Protein AF-A0AAV0XY21-F1 (afdb_monomer)

Radius of gyration: 28.59 Å; Cα contacts (8 Å, |Δi|>4): 73; chains: 1; bounding box: 55×44×79 Å

Secondary structure (DSSP, 8-state):
-TT--S-HHHHTPEEE-TTSHHHHHHHHHHHHHTTTSPP-GGGTEEETTHHHHHHHHHHT-HHHHHH----PPP-PPPPPGGGTS---TTSS------S---PPP---

Structure (mmCIF, N/CA/C/O backbone):
data_AF-A0AAV0XY21-F1
#
_entry.id   AF-A0AAV0XY21-F1
#
loop_
_atom_site.group_PDB
_atom_site.id
_atom_site.type_symbol
_atom_site.label_atom_id
_atom_site.label_alt_id
_atom_site.label_comp_id
_atom_site.label_asym_id
_atom_site.label_entity_id
_atom_site.label_seq_id
_atom_site.pdbx_PDB_ins_code
_atom_site.Cartn_x
_atom_site.Cartn_y
_atom_site.Cartn_z
_atom_site.occupancy
_atom_site.B_iso_or_equiv
_atom_site.auth_seq_id
_atom_site.auth_comp_id
_atom_site.auth_asym_id
_atom_site.auth_atom_id
_atom_site.pdbx_PDB_model_num
AT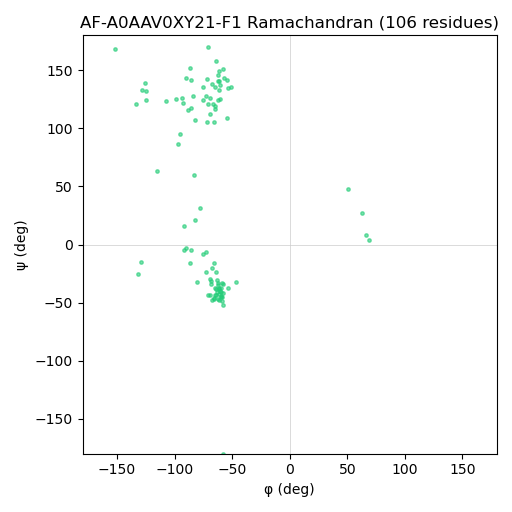OM 1 N N . MET A 1 1 ? -8.428 -7.020 36.968 1.00 53.84 1 MET A N 1
ATOM 2 C CA . MET A 1 1 ? -7.871 -5.650 36.811 1.00 53.84 1 MET A CA 1
ATOM 3 C C . MET A 1 1 ? -8.650 -4.580 37.603 1.00 53.84 1 MET A C 1
ATOM 5 O O . MET A 1 1 ? -8.606 -3.409 37.238 1.00 53.84 1 MET A O 1
ATOM 9 N N . GLN A 1 2 ? -9.324 -4.930 38.707 1.00 61.91 2 GLN A N 1
ATOM 10 C CA . GLN A 1 2 ? -10.186 -3.986 39.444 1.00 61.91 2 GLN A CA 1
ATOM 11 C C . GLN A 1 2 ? -9.398 -2.879 40.174 1.00 61.91 2 GLN A C 1
ATOM 13 O O . GLN A 1 2 ? -9.854 -1.742 40.215 1.00 61.91 2 GLN A O 1
ATOM 18 N N . ASN A 1 3 ? -8.163 -3.161 40.606 1.00 69.19 3 ASN A N 1
ATOM 19 C CA . ASN A 1 3 ? -7.333 -2.236 41.397 1.00 69.19 3 ASN A CA 1
ATOM 20 C C . ASN A 1 3 ? -6.409 -1.334 40.555 1.00 69.19 3 ASN A C 1
ATOM 22 O O . ASN A 1 3 ? -5.435 -0.788 41.063 1.00 69.19 3 ASN A O 1
ATOM 26 N N . SER A 1 4 ? -6.651 -1.219 39.247 1.00 74.31 4 SER A N 1
ATOM 27 C CA . SER A 1 4 ? -5.821 -0.383 38.373 1.00 74.31 4 SER A CA 1
ATOM 28 C C . SER A 1 4 ? -6.300 1.073 38.369 1.00 74.31 4 SER A C 1
ATOM 30 O O . SER A 1 4 ? -7.502 1.326 38.327 1.00 74.31 4 SER A O 1
ATOM 32 N N . ASN A 1 5 ? -5.372 2.036 38.344 1.00 81.50 5 ASN A N 1
ATOM 33 C CA . ASN A 1 5 ? -5.674 3.477 38.300 1.00 81.50 5 ASN A CA 1
ATOM 34 C C . ASN A 1 5 ? -6.094 3.967 36.892 1.00 81.50 5 ASN A C 1
ATOM 36 O O . ASN A 1 5 ? -5.776 5.073 36.463 1.00 81.50 5 ASN A O 1
ATOM 40 N N . TRP A 1 6 ? -6.747 3.108 36.109 1.00 75.62 6 TRP A N 1
ATOM 41 C CA . TRP A 1 6 ? -7.235 3.468 34.780 1.00 75.62 6 TRP A CA 1
ATOM 42 C C . TRP A 1 6 ? -8.626 4.093 34.858 1.00 75.62 6 TRP A C 1
ATOM 44 O O . TRP A 1 6 ? -9.426 3.740 35.722 1.00 75.62 6 TRP A O 1
ATOM 54 N N . LEU A 1 7 ? -8.949 4.962 33.894 1.00 75.19 7 LEU A N 1
ATOM 55 C CA . LEU A 1 7 ? -10.319 5.436 33.700 1.00 75.19 7 LEU A CA 1
ATOM 56 C C . LEU A 1 7 ? -11.282 4.254 33.534 1.00 75.19 7 LEU A C 1
ATOM 58 O O . LEU A 1 7 ? -10.980 3.289 32.830 1.00 75.19 7 LEU A O 1
ATOM 62 N N . GLU A 1 8 ? -12.476 4.372 34.111 1.00 77.94 8 GLU A N 1
ATOM 63 C CA . GLU A 1 8 ? -13.447 3.275 34.192 1.00 77.94 8 GLU A CA 1
ATOM 64 C C . GLU A 1 8 ? -13.847 2.711 32.822 1.00 77.94 8 GLU A C 1
ATOM 66 O O . GLU A 1 8 ? -13.995 1.505 32.635 1.00 77.94 8 GLU A O 1
ATOM 71 N N . ARG A 1 9 ? -13.894 3.584 31.812 1.00 72.69 9 ARG A N 1
ATOM 72 C CA . ARG A 1 9 ? -14.129 3.229 30.406 1.00 72.69 9 ARG A CA 1
ATOM 73 C C . ARG A 1 9 ? -13.033 2.339 29.807 1.00 72.69 9 ARG A C 1
ATOM 75 O O . ARG A 1 9 ? -13.304 1.560 28.902 1.00 72.69 9 ARG A O 1
ATOM 82 N N . ARG A 1 10 ? -11.792 2.478 30.273 1.00 73.94 10 ARG A N 1
ATOM 83 C CA . ARG A 1 10 ? -10.666 1.650 29.828 1.00 73.94 10 ARG A CA 1
ATOM 84 C C . ARG A 1 10 ? -10.666 0.294 30.528 1.00 73.94 10 ARG A C 1
ATOM 86 O O . ARG A 1 10 ? -10.275 -0.690 29.911 1.00 73.94 10 ARG A O 1
ATOM 93 N N . LYS A 1 11 ? -11.134 0.233 31.781 1.00 77.81 11 LYS A N 1
ATOM 94 C CA . LYS A 1 11 ? -11.364 -1.038 32.487 1.00 77.81 11 LYS A CA 1
ATOM 95 C C . LYS A 1 11 ? -12.471 -1.856 31.816 1.00 77.81 11 LYS A C 1
ATOM 97 O O . LYS A 1 11 ? -12.346 -3.070 31.708 1.00 77.81 11 LYS A O 1
ATOM 102 N N . HIS A 1 12 ? -13.501 -1.173 31.317 1.00 80.75 12 HIS A N 1
ATOM 103 C CA . HIS A 1 12 ? -14.666 -1.762 30.656 1.00 80.75 12 HIS A CA 1
ATOM 104 C C . HIS A 1 12 ? -14.735 -1.341 29.185 1.00 80.75 12 HIS A C 1
ATOM 106 O O . HIS A 1 12 ? -15.650 -0.639 28.750 1.00 80.75 12 HIS A O 1
ATOM 112 N N . SER A 1 13 ? -13.726 -1.740 28.410 1.00 80.62 13 SER A N 1
ATOM 113 C CA . SER A 1 13 ? -13.703 -1.479 26.971 1.00 80.62 13 SER A CA 1
ATOM 114 C C . SER A 1 13 ? -14.867 -2.173 26.270 1.00 80.62 13 SER A C 1
ATOM 116 O O . SER A 1 13 ? -15.169 -3.332 26.553 1.00 80.62 13 SER A O 1
ATOM 118 N N . MET A 1 14 ? -15.471 -1.497 25.297 1.00 85.62 14 MET A N 1
ATOM 119 C CA . MET A 1 14 ? -16.586 -2.063 24.544 1.00 85.62 14 MET A CA 1
ATOM 120 C C . MET A 1 14 ? -16.081 -3.179 23.622 1.00 85.62 14 MET A C 1
ATOM 122 O O . MET A 1 14 ? -15.211 -2.938 22.779 1.00 85.62 14 MET A O 1
ATOM 126 N N . LEU A 1 15 ? -16.601 -4.396 23.794 1.00 89.75 15 LEU A N 1
ATOM 127 C CA . LEU A 1 15 ? -16.277 -5.535 22.939 1.00 89.75 15 LEU A CA 1
ATOM 128 C C . LEU A 1 15 ? -16.946 -5.352 21.576 1.00 89.75 15 LEU A C 1
ATOM 130 O O . LEU A 1 15 ? -18.153 -5.134 21.499 1.00 89.75 15 LEU A O 1
ATOM 134 N N . VAL A 1 16 ? -16.168 -5.452 20.500 1.00 91.19 16 VAL A N 1
ATOM 135 C CA . VAL A 1 16 ? -16.682 -5.318 19.134 1.00 91.19 16 VAL A CA 1
ATOM 136 C C . VAL A 1 16 ? -16.296 -6.557 18.320 1.00 91.19 16 VAL A C 1
ATOM 138 O O . VAL A 1 16 ? -15.103 -6.877 18.219 1.00 91.19 16 VAL A O 1
ATOM 141 N N . PRO A 1 17 ? -17.273 -7.253 17.709 1.00 90.38 17 PRO A N 1
ATOM 142 C CA . PRO A 1 17 ? -17.005 -8.368 16.811 1.00 90.38 17 PRO A CA 1
ATOM 143 C C . PRO A 1 17 ? -16.175 -7.927 15.608 1.00 90.38 17 PRO A C 1
ATOM 145 O O . PRO A 1 17 ? -16.449 -6.892 14.991 1.00 90.38 17 PRO A O 1
ATOM 148 N N . LYS A 1 18 ? -15.186 -8.743 15.244 1.00 85.12 18 LYS A N 1
ATOM 149 C CA . LYS A 1 18 ? -14.233 -8.434 14.170 1.00 85.12 18 LYS A CA 1
ATOM 150 C C . LYS A 1 18 ? -14.897 -8.275 12.796 1.00 85.12 18 LYS A C 1
ATOM 152 O O . LYS A 1 18 ? -14.456 -7.470 11.982 1.00 85.12 18 LYS A O 1
ATOM 157 N N . ASP A 1 19 ? -15.970 -9.030 12.571 1.00 87.38 19 ASP A N 1
ATOM 158 C CA . ASP A 1 19 ? -16.686 -9.098 11.295 1.00 87.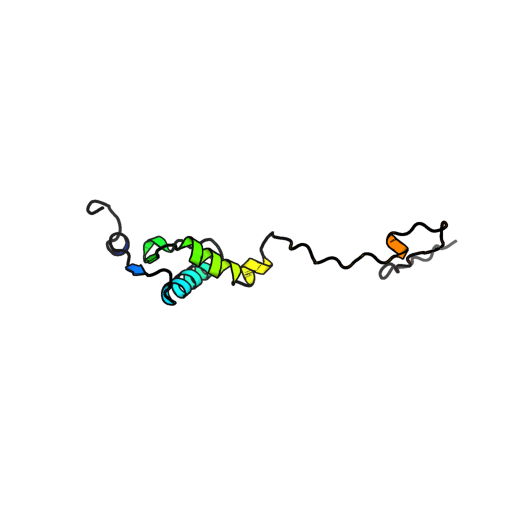38 19 ASP A CA 1
ATOM 159 C C . ASP A 1 19 ? -17.743 -7.988 11.163 1.00 87.38 19 ASP A C 1
ATOM 161 O O . ASP A 1 19 ? -18.351 -7.815 10.109 1.00 87.38 19 ASP A O 1
ATOM 165 N N . SER A 1 20 ? -17.948 -7.194 12.221 1.00 93.00 20 SER A N 1
ATOM 166 C CA . SER A 1 20 ? -18.896 -6.085 12.193 1.00 93.00 20 SER A CA 1
ATOM 167 C C . SER A 1 20 ? -18.388 -4.925 11.333 1.00 93.00 20 SER A C 1
ATOM 169 O O . SER A 1 20 ? -17.213 -4.547 11.368 1.00 93.00 20 SER A O 1
ATOM 171 N N . HIS A 1 21 ? -19.307 -4.276 10.614 1.00 93.81 21 HIS A N 1
ATOM 172 C CA . HIS A 1 21 ? -18.999 -3.045 9.880 1.00 93.81 21 HIS A CA 1
ATOM 173 C C . HIS A 1 21 ? -18.491 -1.932 10.816 1.00 93.81 21 HIS A C 1
ATOM 175 O O . HIS A 1 21 ? -17.602 -1.160 10.456 1.00 93.81 21 HIS A O 1
ATOM 181 N N . LEU A 1 22 ? -18.990 -1.902 12.057 1.00 93.38 22 LEU A N 1
ATOM 182 C CA . LEU A 1 22 ? -18.558 -0.963 13.089 1.00 93.38 22 LEU A CA 1
ATOM 183 C C . LEU A 1 22 ? -17.053 -1.067 13.379 1.00 93.38 22 LEU A C 1
ATOM 185 O O . LEU A 1 22 ? -16.383 -0.042 13.491 1.00 93.38 22 LEU A O 1
ATOM 189 N N . ALA A 1 23 ? -16.497 -2.279 13.446 1.00 93.06 23 ALA A N 1
ATOM 190 C CA . ALA A 1 23 ? -15.068 -2.469 13.684 1.00 93.06 23 ALA A CA 1
ATOM 191 C C . ALA A 1 23 ? -14.207 -1.836 12.576 1.00 93.06 23 ALA A C 1
ATOM 193 O O . ALA A 1 23 ? -13.176 -1.217 12.859 1.00 93.06 23 ALA A O 1
ATOM 194 N N . VAL A 1 24 ? -14.657 -1.935 11.320 1.00 93.56 24 VAL A N 1
ATOM 195 C CA . VAL A 1 24 ? -14.003 -1.302 10.165 1.00 93.56 24 VAL A CA 1
ATOM 196 C C . VAL A 1 24 ? -14.078 0.219 10.269 1.00 93.56 24 VAL A C 1
ATOM 198 O O . VAL A 1 24 ? -13.057 0.886 10.100 1.00 93.56 24 VAL A O 1
ATOM 201 N N . LEU A 1 25 ? -15.253 0.771 10.586 1.00 94.25 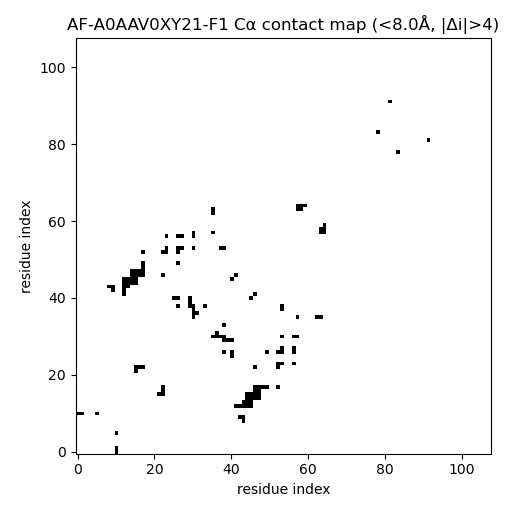25 LEU A N 1
ATOM 202 C CA . LEU A 1 25 ? -15.452 2.215 10.729 1.00 94.25 25 LEU A CA 1
ATOM 203 C C . LEU A 1 25 ? -14.592 2.811 11.848 1.00 94.25 25 LEU A C 1
ATOM 205 O O . LEU A 1 25 ? -13.897 3.799 11.617 1.00 94.25 25 LEU A O 1
ATOM 209 N N . ILE A 1 26 ? -14.579 2.186 13.030 1.00 93.50 26 ILE A N 1
ATOM 210 C CA . ILE A 1 26 ? -13.753 2.619 14.166 1.00 93.50 26 ILE A CA 1
ATOM 211 C C . ILE A 1 26 ? -12.275 2.604 13.773 1.00 93.50 26 ILE A C 1
ATOM 213 O O . ILE A 1 26 ? -11.560 3.583 13.982 1.00 93.50 26 ILE A O 1
ATOM 217 N N . THR A 1 27 ? -11.812 1.505 13.174 1.00 92.75 27 THR A N 1
ATOM 218 C CA . THR A 1 27 ? -10.406 1.364 12.776 1.00 92.75 27 THR A CA 1
ATOM 219 C C . THR A 1 27 ? -10.023 2.394 11.715 1.00 92.75 27 THR A C 1
ATOM 221 O O . THR A 1 27 ? -8.956 2.995 11.809 1.00 92.75 27 THR A O 1
ATOM 224 N N . ARG A 1 28 ? -10.905 2.656 10.740 1.00 93.38 28 ARG A N 1
ATOM 225 C CA . ARG A 1 28 ? -10.706 3.680 9.706 1.00 93.38 28 ARG A CA 1
ATOM 226 C C . ARG A 1 28 ? -10.655 5.087 10.290 1.00 93.38 28 ARG A C 1
ATOM 228 O O . ARG A 1 28 ? -9.779 5.852 9.908 1.00 93.38 28 ARG A O 1
ATOM 235 N N . HIS A 1 29 ? -11.547 5.416 11.220 1.00 93.50 29 HIS A N 1
ATOM 236 C CA . HIS A 1 29 ? -11.548 6.713 11.889 1.00 93.50 29 HIS A CA 1
ATOM 237 C C . HIS A 1 29 ? -10.214 6.971 12.597 1.00 93.50 29 HIS A C 1
ATOM 239 O O . HIS A 1 29 ? -9.565 7.977 12.332 1.00 93.50 29 HIS A O 1
ATOM 245 N N . TRP A 1 30 ? -9.760 6.029 13.428 1.00 92.69 30 TRP A N 1
ATOM 246 C CA . TRP A 1 30 ? -8.495 6.185 14.147 1.00 92.69 30 TRP A CA 1
ATOM 247 C C . TRP A 1 30 ? -7.269 6.138 13.238 1.00 92.69 30 TRP A C 1
ATOM 249 O O . TRP A 1 30 ? -6.283 6.801 13.531 1.00 92.69 30 TRP A O 1
ATOM 259 N N . HIS A 1 31 ? -7.320 5.382 12.140 1.00 93.38 31 HIS A N 1
ATOM 260 C CA . HIS A 1 31 ? -6.272 5.390 11.122 1.00 93.38 31 HIS A CA 1
ATOM 261 C C . HIS A 1 31 ? -6.086 6.788 10.513 1.00 93.38 31 HIS A C 1
ATOM 263 O O . HIS A 1 31 ? -4.957 7.249 10.380 1.00 93.38 31 HIS A O 1
ATOM 269 N N . LEU A 1 32 ? -7.185 7.475 10.183 1.00 93.75 32 LEU A N 1
ATOM 270 C CA . LEU A 1 32 ? -7.140 8.844 9.663 1.00 93.75 32 LEU A CA 1
ATOM 271 C C . LEU A 1 32 ? -6.740 9.849 10.749 1.00 93.75 32 LEU A C 1
ATOM 273 O O . LEU A 1 32 ? -5.899 10.705 10.506 1.00 93.75 32 LEU A O 1
ATOM 277 N N . TYR A 1 33 ? -7.296 9.711 11.956 1.00 93.19 33 TYR A N 1
ATOM 278 C CA . TYR A 1 33 ? -6.990 10.584 13.092 1.00 93.19 33 TYR A CA 1
ATOM 279 C C . TYR A 1 33 ? -5.514 10.522 13.503 1.00 93.19 33 TYR A C 1
ATOM 281 O O . TYR A 1 33 ? -4.917 11.538 13.836 1.00 93.19 33 TYR A O 1
ATOM 289 N N . ALA A 1 34 ? -4.904 9.338 13.442 1.00 91.06 34 ALA A N 1
ATOM 290 C CA . ALA A 1 34 ? -3.486 9.137 13.724 1.00 91.06 34 ALA A CA 1
ATOM 291 C C . ALA A 1 34 ? -2.577 9.469 12.523 1.00 91.06 34 ALA A C 1
ATOM 293 O O . ALA A 1 34 ? -1.465 8.951 12.448 1.00 91.06 34 ALA A O 1
ATOM 294 N N . CYS A 1 35 ? -3.047 10.273 11.562 1.00 92.62 35 CYS A N 1
ATOM 295 C CA . CYS A 1 35 ? -2.300 10.662 10.364 1.00 92.62 35 CYS A CA 1
ATOM 296 C C . CYS A 1 35 ? -1.702 9.460 9.616 1.00 92.62 35 CYS A C 1
ATOM 298 O O . CYS A 1 35 ? -0.524 9.446 9.272 1.00 92.62 35 CYS A O 1
ATOM 300 N N . HIS A 1 36 ? -2.514 8.426 9.390 1.00 91.38 36 HIS A N 1
ATOM 301 C CA . HIS A 1 36 ? -2.137 7.174 8.728 1.00 91.38 36 HIS A CA 1
ATOM 302 C C . HIS A 1 36 ? -1.170 6.261 9.496 1.00 91.38 36 HIS A C 1
ATOM 304 O O . HIS A 1 36 ? -0.826 5.189 8.994 1.00 91.38 36 HIS A O 1
ATOM 310 N N . ALA A 1 37 ? -0.799 6.604 10.732 1.00 84.94 37 ALA A N 1
ATOM 311 C CA . ALA A 1 37 ? -0.063 5.706 11.611 1.00 84.94 37 ALA A CA 1
ATOM 312 C C . ALA A 1 37 ? -0.940 4.541 12.106 1.00 84.94 37 ALA A C 1
ATOM 314 O O . ALA A 1 37 ? -2.165 4.502 11.935 1.00 84.94 37 ALA A O 1
ATOM 315 N N . ARG A 1 38 ? -0.304 3.556 12.749 1.00 75.19 38 ARG A N 1
ATOM 316 C CA . ARG A 1 38 ? -1.013 2.420 13.351 1.00 75.19 38 ARG A CA 1
ATOM 317 C C . ARG A 1 38 ? -1.904 2.919 14.501 1.00 75.19 38 ARG A C 1
ATOM 319 O O . ARG A 1 38 ? -1.376 3.452 15.476 1.00 75.19 38 ARG A O 1
ATOM 326 N N . PRO A 1 39 ? -3.233 2.728 14.429 1.00 70.75 39 PRO A N 1
ATOM 327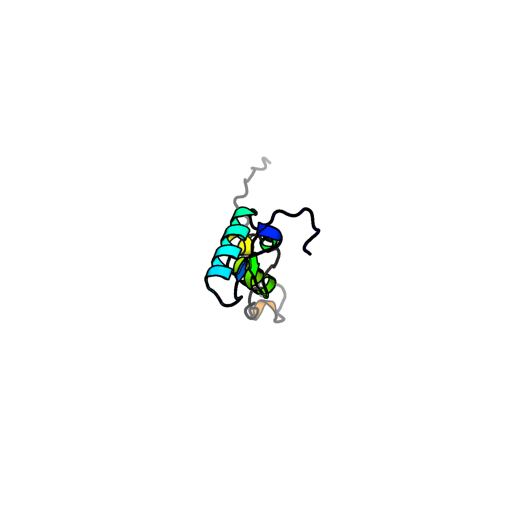 C CA . PRO A 1 39 ? -4.140 3.341 15.389 1.00 70.75 39 PRO A CA 1
ATOM 328 C C . PRO A 1 39 ? -4.118 2.643 16.757 1.00 70.75 39 PRO A C 1
ATOM 330 O O . PRO A 1 39 ? -4.220 1.416 16.849 1.00 70.75 39 PRO A O 1
ATOM 333 N N . LEU A 1 40 ? -4.074 3.429 17.838 1.00 69.25 40 LEU A N 1
ATOM 334 C CA . LEU A 1 40 ? -4.196 2.960 19.228 1.00 69.25 40 LEU A CA 1
ATOM 335 C C . LEU A 1 40 ? -5.671 2.782 19.641 1.00 69.25 40 LEU A C 1
ATOM 337 O O . LEU A 1 40 ? -6.160 3.390 20.589 1.00 69.25 40 LEU A O 1
ATOM 341 N N . VAL A 1 41 ? -6.398 1.910 18.938 1.00 74.94 41 VAL A N 1
ATOM 342 C CA . VAL A 1 41 ? -7.850 1.692 19.142 1.00 74.94 41 VAL A CA 1
ATOM 343 C C . VAL A 1 41 ? -8.179 1.041 20.502 1.00 74.94 41 VAL A C 1
ATOM 345 O O . VAL A 1 41 ? -9.294 1.159 21.016 1.00 74.94 41 VAL A O 1
ATOM 348 N N . GLN A 1 42 ? -7.193 0.388 21.125 1.00 71.88 42 GLN A N 1
ATOM 349 C CA . GLN A 1 42 ? -7.377 -0.457 22.312 1.00 71.88 42 GLN A CA 1
ATOM 350 C C . GLN A 1 42 ? -7.668 0.297 23.617 1.00 71.88 42 GLN A C 1
ATOM 352 O O . GLN A 1 42 ? -7.960 -0.329 24.631 1.00 71.88 42 GLN A O 1
ATOM 357 N N . GLN A 1 43 ? -7.613 1.632 23.635 1.00 75.06 43 GLN A N 1
ATOM 358 C CA . GLN A 1 43 ? -7.956 2.392 24.844 1.00 75.06 43 GLN A CA 1
ATOM 359 C C . GLN A 1 43 ? -9.459 2.404 25.149 1.00 75.06 43 GLN A C 1
ATOM 361 O O . GLN A 1 43 ? -9.845 2.625 26.295 1.00 75.06 43 GLN A O 1
ATOM 366 N N . ARG A 1 44 ? -10.307 2.198 24.136 1.00 80.69 44 ARG A N 1
ATOM 367 C CA . ARG A 1 44 ? -11.763 2.380 24.252 1.00 80.69 44 ARG A CA 1
ATOM 368 C C . ARG A 1 44 ? -12.564 1.202 23.701 1.00 80.69 44 ARG A C 1
ATOM 370 O O . ARG A 1 44 ? -13.677 0.965 24.165 1.00 80.69 44 ARG A O 1
ATOM 377 N N . PHE A 1 45 ? -11.990 0.453 22.760 1.00 87.25 45 PHE A N 1
ATOM 378 C CA . PHE A 1 45 ? -12.646 -0.674 22.105 1.00 87.25 45 PHE A CA 1
ATOM 379 C C . PHE A 1 45 ? -11.769 -1.920 22.159 1.00 87.25 45 PHE A C 1
ATOM 381 O O . PHE A 1 45 ? -10.590 -1.884 21.801 1.00 87.25 45 PHE A O 1
ATOM 388 N N . TRP A 1 46 ? -12.374 -3.040 22.539 1.00 89.56 46 TRP A N 1
ATOM 389 C CA . TRP A 1 46 ? -11.773 -4.358 22.414 1.00 89.56 46 TRP A CA 1
ATOM 390 C C . TRP A 1 46 ? -12.284 -5.003 21.131 1.00 89.56 46 TRP A C 1
ATOM 392 O O . TRP A 1 46 ? -13.294 -5.703 21.113 1.00 89.56 46 TRP A O 1
ATOM 402 N N . ILE A 1 47 ? -11.602 -4.724 20.023 1.00 89.50 47 ILE A N 1
ATOM 403 C CA . ILE A 1 47 ? -11.918 -5.341 18.735 1.00 89.50 47 ILE A CA 1
ATOM 404 C C . ILE A 1 47 ? -11.130 -6.649 18.629 1.00 89.50 47 ILE A C 1
ATOM 406 O O . ILE A 1 47 ? -9.894 -6.642 18.591 1.00 89.50 47 ILE A O 1
ATOM 410 N N . ILE A 1 48 ? -11.835 -7.778 18.572 1.00 87.88 48 ILE A N 1
ATOM 411 C CA . ILE A 1 48 ? -11.199 -9.091 18.402 1.00 87.88 48 ILE A CA 1
ATOM 412 C C . ILE A 1 48 ? -10.459 -9.095 17.056 1.00 87.88 48 ILE A C 1
ATOM 414 O O . ILE A 1 48 ? -10.991 -8.644 16.049 1.00 87.88 48 ILE A O 1
ATOM 418 N N . GLY A 1 49 ? -9.207 -9.554 17.012 1.00 86.50 49 GLY A N 1
ATOM 419 C CA . GLY A 1 49 ? -8.458 -9.614 15.750 1.00 86.50 49 GLY A CA 1
ATOM 420 C C . GLY A 1 49 ? -8.195 -8.252 15.088 1.00 86.50 49 GLY A C 1
ATOM 421 O O . GLY A 1 49 ? -8.010 -8.202 13.874 1.00 86.50 49 GLY A O 1
ATOM 422 N N . ILE A 1 50 ? -8.133 -7.155 15.858 1.00 88.75 50 ILE A N 1
ATOM 423 C CA . ILE A 1 50 ? -7.930 -5.780 15.356 1.00 88.75 50 ILE A CA 1
ATOM 424 C C . ILE A 1 50 ? -6.803 -5.637 14.325 1.00 88.75 50 ILE A C 1
ATOM 426 O O . ILE A 1 50 ? -6.907 -4.830 13.408 1.00 88.75 50 ILE A O 1
ATOM 430 N N . ARG A 1 51 ? -5.739 -6.443 14.427 1.00 89.25 51 ARG A N 1
ATOM 431 C CA . ARG A 1 51 ? -4.616 -6.426 13.477 1.00 89.25 51 ARG A CA 1
ATOM 432 C C . ARG A 1 51 ? -5.059 -6.741 12.045 1.00 89.25 51 ARG A C 1
ATOM 434 O O . ARG A 1 51 ? -4.619 -6.059 11.127 1.00 89.25 51 ARG A O 1
ATOM 441 N N . LEU A 1 52 ? -5.957 -7.711 11.861 1.00 91.00 52 LEU A N 1
ATOM 442 C CA . LEU A 1 52 ? -6.4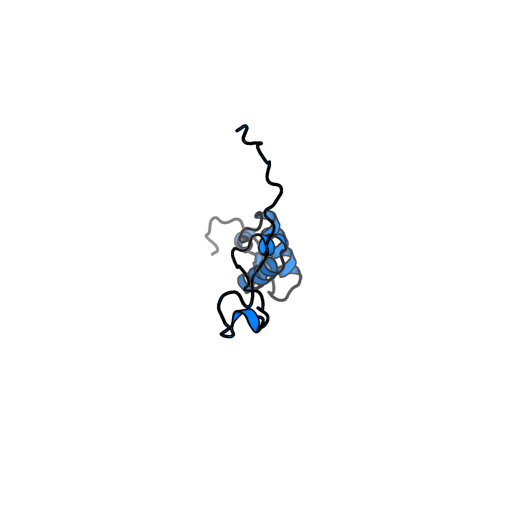92 -8.085 10.546 1.00 91.00 52 LEU A CA 1
ATOM 443 C C . LEU A 1 52 ? -7.305 -6.939 9.938 1.00 91.00 52 LEU A C 1
ATOM 445 O O . LEU A 1 52 ? -7.161 -6.611 8.763 1.00 91.00 52 LEU A O 1
ATOM 449 N N . ILE A 1 53 ? -8.131 -6.293 10.760 1.00 92.38 53 ILE A N 1
ATOM 450 C CA . ILE A 1 53 ? -8.975 -5.175 10.328 1.00 92.38 53 ILE A CA 1
ATOM 451 C C . ILE A 1 53 ? -8.114 -3.955 10.009 1.00 92.38 53 ILE A C 1
ATOM 453 O O . ILE A 1 53 ? -8.318 -3.324 8.977 1.00 92.38 53 ILE A O 1
ATOM 457 N N . ALA A 1 54 ? -7.119 -3.653 10.845 1.00 91.69 54 ALA A N 1
ATOM 458 C CA . ALA A 1 54 ? -6.163 -2.581 10.599 1.00 91.69 54 ALA A CA 1
ATOM 459 C C . ALA A 1 54 ? -5.408 -2.803 9.286 1.00 91.69 54 ALA A C 1
ATOM 461 O O . ALA A 1 54 ? -5.341 -1.887 8.472 1.00 91.69 54 ALA A O 1
ATOM 462 N N . HIS A 1 55 ? -4.930 -4.024 9.030 1.00 91.25 55 HIS A N 1
ATOM 463 C CA . HIS A 1 55 ? -4.286 -4.371 7.765 1.00 91.25 55 HIS A CA 1
ATOM 464 C C . HIS A 1 55 ? -5.227 -4.158 6.572 1.00 91.25 55 HIS A C 1
ATOM 466 O O . HIS A 1 55 ? -4.857 -3.520 5.592 1.00 91.25 55 HIS A O 1
ATOM 472 N N . ARG A 1 56 ? -6.485 -4.607 6.680 1.00 91.81 56 ARG A N 1
ATOM 473 C CA . ARG A 1 56 ? -7.513 -4.401 5.646 1.00 91.81 56 ARG A CA 1
ATOM 474 C C . ARG A 1 56 ? -7.801 -2.920 5.389 1.00 91.81 56 ARG A C 1
ATOM 476 O O . ARG A 1 56 ? -8.015 -2.538 4.243 1.00 91.81 56 ARG A O 1
ATOM 483 N N . VAL A 1 57 ? -7.841 -2.097 6.437 1.00 93.56 57 VAL A N 1
ATOM 484 C CA . VAL A 1 57 ? -8.054 -0.645 6.332 1.00 93.56 57 VAL A CA 1
ATOM 485 C C . VAL A 1 57 ? -6.858 0.031 5.663 1.00 93.56 57 VAL A C 1
ATOM 487 O O . VAL A 1 57 ? -7.060 0.797 4.727 1.00 93.56 57 VAL A O 1
ATOM 490 N N . ILE A 1 58 ? -5.633 -0.283 6.097 1.00 92.88 58 ILE A N 1
ATOM 491 C CA . ILE A 1 58 ? -4.393 0.291 5.554 1.00 92.88 58 ILE A CA 1
ATOM 492 C C . ILE A 1 58 ? -4.236 -0.076 4.075 1.00 92.88 58 ILE A C 1
ATOM 494 O O . ILE A 1 58 ? -4.029 0.807 3.251 1.00 92.88 58 ILE A O 1
ATOM 498 N N . HIS A 1 59 ? -4.441 -1.346 3.717 1.00 91.56 59 HIS A N 1
ATOM 499 C CA . HIS A 1 59 ? -4.330 -1.824 2.334 1.00 91.56 59 HIS A CA 1
ATOM 500 C C . HIS A 1 59 ? -5.379 -1.201 1.391 1.00 91.56 59 HIS A C 1
ATOM 502 O O . HIS A 1 59 ? -5.182 -1.142 0.180 1.00 91.56 59 HIS A O 1
ATOM 508 N N . LYS A 1 60 ? -6.516 -0.733 1.921 1.00 93.19 60 LYS A N 1
ATOM 509 C CA . LYS A 1 60 ? -7.543 -0.013 1.147 1.00 93.19 60 LYS A CA 1
ATOM 510 C C . LYS A 1 60 ? -7.356 1.507 1.153 1.00 93.19 60 LYS A C 1
ATOM 512 O O . LYS A 1 60 ? -8.127 2.214 0.506 1.00 93.19 60 LYS A O 1
ATOM 517 N N . CYS A 1 61 ? -6.393 2.030 1.905 1.00 94.12 61 CYS A N 1
ATOM 518 C CA . CYS A 1 61 ? -6.160 3.460 2.009 1.00 94.12 61 CYS A CA 1
ATOM 519 C C . CYS A 1 61 ? -5.259 3.938 0.869 1.00 94.12 61 CYS A C 1
ATOM 521 O O . CYS A 1 61 ? -4.096 3.555 0.787 1.00 94.12 61 CYS A O 1
ATOM 523 N N . VAL A 1 62 ? -5.778 4.827 0.019 1.00 93.62 62 VAL A N 1
ATOM 524 C CA . VAL A 1 62 ? -5.044 5.363 -1.142 1.00 93.62 62 VAL A CA 1
ATOM 525 C C . VAL A 1 62 ? -3.766 6.094 -0.727 1.00 93.62 62 VAL A C 1
ATOM 527 O O . VAL A 1 62 ? -2.750 5.978 -1.403 1.00 93.62 62 VAL A O 1
ATOM 530 N N . ILE A 1 63 ? -3.794 6.826 0.390 1.00 94.50 63 ILE A N 1
ATOM 531 C CA . ILE A 1 63 ? -2.623 7.560 0.889 1.00 94.50 63 ILE A CA 1
ATOM 532 C C . ILE A 1 63 ? -1.531 6.574 1.315 1.00 94.50 63 ILE A C 1
ATOM 534 O O . ILE A 1 63 ? -0.389 6.719 0.897 1.00 94.50 63 ILE A O 1
ATOM 538 N N . CYS A 1 64 ? -1.884 5.523 2.061 1.00 93.00 64 CYS A N 1
ATOM 539 C CA . CYS A 1 64 ? -0.928 4.478 2.431 1.00 93.00 64 CYS A CA 1
ATOM 540 C C . CYS A 1 64 ? -0.408 3.705 1.224 1.00 93.00 64 CYS A C 1
ATOM 542 O O . CYS A 1 64 ? 0.772 3.398 1.192 1.00 93.00 64 CYS A O 1
ATOM 544 N N . ALA A 1 65 ? -1.256 3.420 0.234 1.00 91.06 65 ALA A N 1
ATOM 545 C CA . ALA A 1 65 ? -0.827 2.754 -0.990 1.00 91.06 65 ALA A CA 1
ATOM 546 C C . ALA A 1 65 ? 0.210 3.593 -1.756 1.00 91.06 65 ALA A C 1
ATOM 548 O O . ALA A 1 65 ? 1.217 3.057 -2.198 1.00 91.06 65 ALA A O 1
ATOM 549 N N . LYS A 1 66 ? 0.004 4.913 -1.856 1.00 90.12 66 LYS A N 1
ATOM 550 C CA . LYS A 1 66 ? 0.952 5.839 -2.500 1.00 90.12 66 LYS A CA 1
ATOM 551 C C . LYS A 1 66 ? 2.257 6.016 -1.723 1.00 90.12 66 LYS A C 1
ATOM 553 O O . LYS A 1 66 ? 3.293 6.237 -2.333 1.00 90.12 66 LYS A O 1
ATOM 558 N N . MET A 1 67 ? 2.183 5.971 -0.395 1.00 90.25 67 MET A N 1
ATOM 559 C CA . MET A 1 67 ? 3.331 6.136 0.501 1.00 90.25 67 MET A CA 1
ATOM 560 C C . MET A 1 67 ? 4.022 4.807 0.831 1.00 90.25 67 MET A C 1
ATOM 562 O O . MET A 1 67 ? 5.003 4.808 1.574 1.00 90.25 67 MET A O 1
ATOM 566 N N . SER A 1 68 ? 3.496 3.674 0.351 1.00 85.38 68 SER A N 1
ATOM 567 C CA . SER A 1 68 ? 4.107 2.375 0.604 1.00 85.38 68 SER A CA 1
ATOM 568 C C . SER A 1 68 ? 5.470 2.322 -0.074 1.00 85.38 68 SER A C 1
ATOM 570 O O . SER A 1 68 ? 5.610 2.726 -1.225 1.00 85.38 68 SER A O 1
ATOM 572 N N . ALA A 1 69 ? 6.469 1.809 0.641 1.00 80.81 69 ALA A N 1
ATOM 573 C CA . ALA A 1 69 ? 7.799 1.571 0.086 1.00 80.81 69 ALA A CA 1
ATOM 574 C C . ALA A 1 69 ? 7.839 0.334 -0.829 1.00 80.81 69 ALA A C 1
ATOM 576 O O . ALA A 1 69 ? 8.852 0.081 -1.480 1.00 80.81 69 ALA A O 1
ATOM 577 N N . ASP A 1 70 ? 6.752 -0.443 -0.870 1.00 82.12 70 ASP A N 1
ATOM 578 C CA . ASP A 1 70 ? 6.636 -1.587 -1.762 1.00 82.12 70 ASP A CA 1
ATOM 579 C C . ASP A 1 70 ? 6.646 -1.110 -3.216 1.00 82.12 70 ASP A C 1
ATOM 581 O O . ASP A 1 70 ? 5.740 -0.407 -3.661 1.00 82.12 70 ASP A O 1
ATOM 585 N N . ASN A 1 71 ? 7.671 -1.521 -3.962 1.00 77.75 71 ASN A N 1
ATOM 586 C CA . ASN A 1 71 ? 7.762 -1.290 -5.396 1.00 77.75 71 ASN A CA 1
ATOM 587 C C . ASN A 1 71 ? 7.236 -2.536 -6.130 1.00 77.75 71 ASN A C 1
ATOM 589 O O . ASN A 1 71 ? 7.993 -3.506 -6.279 1.00 77.75 71 ASN A O 1
ATOM 593 N N . PRO A 1 72 ? 5.951 -2.574 -6.540 1.00 81.19 72 PRO A N 1
ATOM 594 C CA . PRO A 1 72 ? 5.418 -3.723 -7.253 1.00 81.19 72 PRO A CA 1
ATOM 595 C C . PRO A 1 72 ? 6.203 -3.906 -8.548 1.00 81.19 72 PRO A 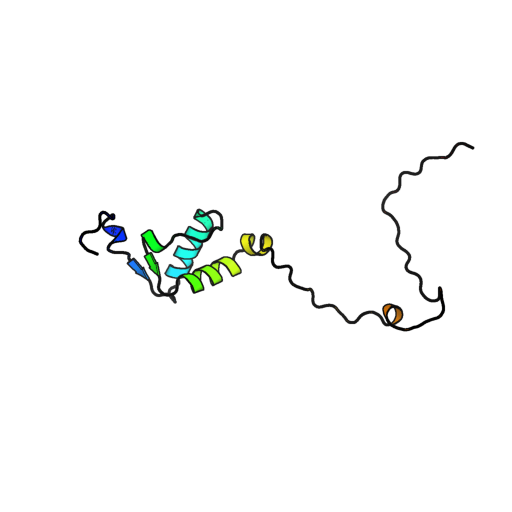C 1
ATOM 597 O O . PRO A 1 72 ? 6.313 -2.987 -9.359 1.00 81.19 72 PRO A O 1
ATOM 600 N N . GLN A 1 73 ? 6.755 -5.102 -8.740 1.00 86.50 73 GLN A N 1
ATOM 601 C CA . GLN A 1 73 ? 7.441 -5.426 -9.981 1.00 86.50 73 GLN A CA 1
ATOM 602 C C . GLN A 1 73 ? 6.399 -5.455 -11.106 1.00 86.50 73 GLN A C 1
ATOM 604 O O . GLN A 1 73 ? 5.431 -6.219 -11.006 1.00 86.50 73 GLN A O 1
ATOM 609 N N . PRO A 1 74 ? 6.538 -4.619 -12.149 1.00 87.56 74 PRO A N 1
ATOM 610 C CA . PRO A 1 74 ? 5.613 -4.655 -13.266 1.00 87.56 74 PRO A CA 1
ATOM 611 C C . PRO A 1 74 ? 5.694 -6.023 -13.945 1.00 87.56 74 PRO A C 1
ATOM 613 O O . PRO A 1 74 ? 6.763 -6.631 -14.027 1.00 87.56 74 PRO A O 1
ATOM 616 N N . ILE A 1 75 ? 4.562 -6.505 -14.462 1.00 92.38 75 ILE A N 1
ATOM 617 C CA . ILE A 1 75 ? 4.569 -7.679 -15.335 1.00 92.38 75 ILE A CA 1
ATOM 618 C C . ILE A 1 75 ? 5.311 -7.273 -16.609 1.00 92.38 75 ILE A C 1
ATOM 620 O O . ILE A 1 75 ? 4.801 -6.504 -17.424 1.00 92.38 75 ILE A O 1
ATOM 624 N N . MET A 1 76 ? 6.543 -7.754 -16.749 1.00 93.56 76 MET A N 1
ATOM 625 C CA . MET A 1 76 ? 7.379 -7.486 -17.910 1.00 93.56 76 MET A CA 1
ATOM 626 C C . MET A 1 76 ? 6.897 -8.330 -19.089 1.00 93.56 76 MET A C 1
ATOM 628 O O . MET A 1 76 ? 6.826 -9.555 -18.999 1.00 93.56 76 MET A O 1
ATOM 632 N N . ALA A 1 77 ? 6.584 -7.677 -20.206 1.00 92.88 77 ALA A N 1
ATOM 633 C CA . ALA A 1 77 ? 6.369 -8.378 -21.465 1.00 92.88 77 ALA A CA 1
ATOM 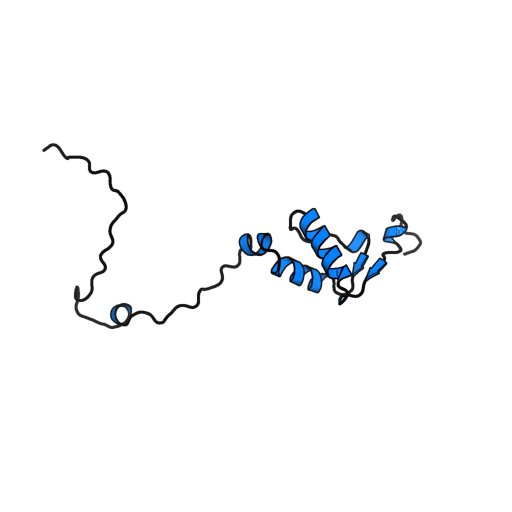634 C C . ALA A 1 77 ? 7.666 -9.065 -21.925 1.00 92.88 77 ALA A C 1
ATOM 636 O O . ALA A 1 77 ? 8.769 -8.661 -21.540 1.00 92.88 77 ALA A O 1
ATOM 637 N N . ALA A 1 78 ? 7.535 -10.082 -22.781 1.00 94.44 78 ALA A N 1
ATOM 638 C CA . ALA A 1 78 ? 8.690 -10.699 -23.422 1.00 94.44 78 ALA A CA 1
ATOM 639 C C . ALA A 1 78 ? 9.536 -9.626 -24.128 1.00 94.44 78 ALA A C 1
ATOM 641 O O . ALA A 1 78 ? 9.004 -8.747 -24.813 1.00 94.44 78 ALA A O 1
ATOM 642 N N . LEU A 1 79 ? 10.858 -9.688 -23.945 1.00 92.00 79 LEU A N 1
ATOM 643 C CA . LEU A 1 79 ? 11.765 -8.767 -24.619 1.00 92.00 79 LEU A CA 1
ATOM 644 C C . LEU A 1 79 ? 11.634 -8.941 -26.144 1.00 92.00 79 LEU A C 1
ATOM 646 O O . LEU A 1 79 ? 11.515 -10.074 -26.617 1.00 92.00 79 LEU A O 1
ATOM 650 N N . PRO A 1 80 ? 11.676 -7.848 -26.929 1.00 92.25 80 PRO A N 1
ATOM 651 C CA . PRO A 1 80 ? 11.688 -7.950 -28.381 1.00 92.25 80 PRO A CA 1
ATOM 652 C C . PRO A 1 80 ? 12.866 -8.801 -28.858 1.00 92.25 80 PRO A C 1
ATOM 654 O O . PRO A 1 80 ? 13.960 -8.695 -28.308 1.00 92.25 80 PRO A O 1
ATOM 657 N N . GLY A 1 81 ? 12.668 -9.602 -29.908 1.00 92.00 81 GLY A N 1
ATOM 658 C CA . GLY A 1 81 ? 13.697 -10.519 -30.412 1.00 92.00 81 GLY A CA 1
ATOM 659 C C . GLY A 1 81 ? 15.030 -9.832 -30.723 1.00 92.00 81 GLY A C 1
ATOM 660 O O . GLY A 1 81 ? 16.077 -10.369 -30.388 1.00 92.00 81 GLY A O 1
ATOM 661 N N . PHE A 1 82 ? 14.998 -8.610 -31.258 1.00 89.56 82 PHE A N 1
ATOM 662 C CA . PHE A 1 82 ? 16.204 -7.831 -31.560 1.00 89.56 82 PHE A CA 1
ATOM 663 C C . PHE A 1 82 ? 17.017 -7.410 -30.321 1.00 89.56 82 PHE A C 1
A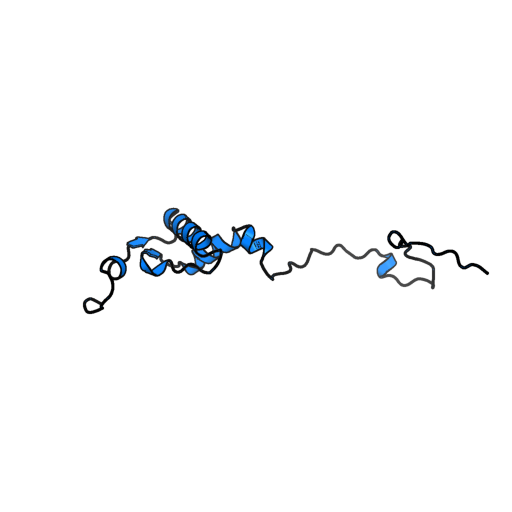TOM 665 O O . PHE A 1 82 ? 18.163 -7.009 -30.459 1.00 89.56 82 PHE A O 1
ATOM 672 N N . ARG A 1 83 ? 16.445 -7.468 -29.107 1.00 88.19 83 ARG A N 1
ATOM 673 C CA . ARG A 1 83 ? 17.177 -7.199 -27.855 1.00 88.19 83 ARG A CA 1
ATOM 674 C C . ARG A 1 83 ? 17.892 -8.422 -27.289 1.00 88.19 83 ARG A C 1
ATOM 676 O O . ARG A 1 83 ? 18.692 -8.259 -26.375 1.00 88.19 83 ARG A O 1
ATOM 683 N N . VAL A 1 84 ? 17.550 -9.622 -27.754 1.00 92.19 84 VAL A N 1
ATOM 684 C CA . VAL A 1 84 ? 17.990 -10.884 -27.135 1.00 92.19 84 VAL A CA 1
ATOM 685 C C . VAL A 1 84 ? 18.611 -11.871 -28.118 1.00 92.19 84 VAL A C 1
ATOM 687 O O . VAL A 1 84 ? 19.227 -12.837 -27.684 1.00 92.19 84 VAL A O 1
ATOM 690 N N . ARG A 1 85 ? 18.435 -11.666 -29.426 1.00 93.12 85 ARG A N 1
ATOM 691 C CA . ARG A 1 85 ? 19.062 -12.47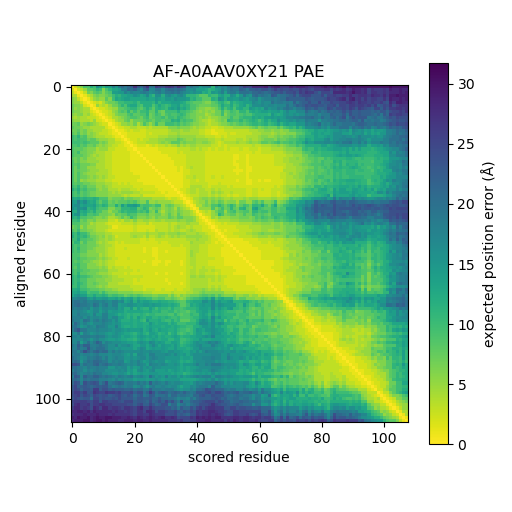8 -30.470 1.00 93.12 85 ARG A CA 1
ATOM 692 C C . ARG A 1 85 ? 20.405 -11.881 -30.858 1.00 93.12 85 ARG A C 1
ATOM 694 O O . ARG A 1 85 ? 20.548 -10.664 -30.922 1.00 93.12 85 ARG A O 1
ATOM 701 N N . GLU A 1 86 ? 21.352 -12.762 -31.136 1.00 91.94 86 GLU A N 1
ATOM 702 C CA . GLU A 1 86 ? 22.637 -12.400 -31.720 1.00 91.94 86 GLU A CA 1
ATOM 703 C C . GLU A 1 86 ? 22.432 -11.899 -33.154 1.00 91.94 86 GLU A C 1
ATOM 705 O O . GLU A 1 86 ? 21.638 -12.465 -33.910 1.00 91.94 86 GLU A O 1
ATOM 710 N N . ASP A 1 87 ? 23.141 -10.836 -33.517 1.00 91.38 87 ASP A N 1
ATOM 711 C CA . ASP A 1 87 ? 23.157 -10.275 -34.865 1.00 91.38 87 ASP A CA 1
ATOM 712 C C . ASP A 1 87 ? 24.511 -9.585 -35.105 1.00 91.38 87 ASP A C 1
ATOM 714 O O . ASP A 1 87 ? 25.307 -9.387 -34.180 1.00 91.38 87 ASP A O 1
ATOM 718 N N . HIS A 1 88 ? 24.795 -9.226 -36.351 1.00 94.06 88 HIS A N 1
ATOM 719 C CA . HIS A 1 88 ? 26.019 -8.536 -36.728 1.00 94.06 88 HIS A CA 1
ATOM 720 C C . HIS A 1 88 ? 26.108 -7.173 -36.027 1.00 94.06 88 HIS A C 1
ATOM 722 O O . HIS A 1 88 ? 25.078 -6.524 -35.804 1.00 94.06 88 HIS A O 1
ATOM 728 N N . PRO A 1 89 ? 27.322 -6.686 -35.717 1.00 90.31 89 PRO A N 1
ATOM 729 C CA . PRO A 1 89 ? 27.496 -5.342 -35.182 1.00 90.31 89 PRO A CA 1
ATOM 730 C C . PRO A 1 89 ? 26.774 -4.299 -36.049 1.00 90.31 89 PRO A C 1
ATOM 732 O O . PRO A 1 89 ? 26.867 -4.342 -37.274 1.00 90.31 89 PRO A O 1
ATOM 735 N N . PHE A 1 90 ? 26.065 -3.363 -35.410 1.00 89.25 90 PHE A N 1
ATOM 736 C CA . PHE A 1 90 ? 25.317 -2.265 -36.053 1.00 89.25 90 PHE A CA 1
ATOM 737 C C . PHE A 1 90 ? 24.096 -2.661 -36.909 1.00 89.25 90 PHE A C 1
ATOM 739 O O . PHE A 1 90 ? 23.505 -1.794 -37.547 1.00 89.25 90 PHE A O 1
ATOM 746 N N . SER A 1 91 ? 23.670 -3.926 -36.893 1.00 91.62 91 SER A N 1
ATOM 747 C CA . SER A 1 91 ? 22.427 -4.395 -37.541 1.00 91.62 91 SER A CA 1
ATOM 748 C C . SER A 1 91 ? 21.158 -3.747 -36.971 1.00 91.62 91 SER A C 1
ATOM 750 O O . SER A 1 91 ? 20.207 -3.471 -37.703 1.00 91.62 91 SER A O 1
ATOM 752 N N . VAL A 1 92 ? 21.153 -3.467 -35.664 1.00 90.31 92 VAL A N 1
ATOM 753 C CA . VAL A 1 92 ? 20.053 -2.825 -34.939 1.00 90.31 92 VAL A CA 1
ATOM 754 C C . VAL A 1 92 ? 20.622 -1.721 -34.054 1.00 90.31 92 VAL A C 1
ATOM 756 O O . VAL A 1 92 ? 21.443 -1.977 -33.175 1.00 90.31 92 VAL A O 1
ATOM 759 N N . VAL A 1 93 ? 20.175 -0.482 -34.272 1.00 88.88 93 VAL A N 1
ATOM 760 C CA . VAL A 1 93 ? 20.628 0.699 -33.523 1.00 88.88 93 VAL A CA 1
ATOM 761 C C . VAL A 1 93 ? 19.423 1.408 -32.914 1.00 88.88 93 VAL A C 1
ATOM 763 O O . VAL A 1 93 ? 18.423 1.648 -33.588 1.00 88.88 93 VAL A O 1
ATOM 766 N N . GLY A 1 94 ? 19.516 1.742 -31.626 1.00 89.25 94 GLY A N 1
ATOM 767 C CA . GLY A 1 94 ? 18.558 2.619 -30.962 1.00 89.25 94 GLY A CA 1
ATOM 768 C C . GLY A 1 94 ? 18.934 4.078 -31.197 1.00 89.25 94 GLY A C 1
ATOM 769 O O . GLY A 1 94 ? 20.072 4.463 -30.942 1.00 89.25 94 GLY A O 1
ATOM 770 N N . ILE A 1 95 ? 17.986 4.880 -31.673 1.00 90.56 95 ILE A N 1
ATOM 771 C CA . ILE A 1 95 ? 18.135 6.333 -31.776 1.00 90.56 95 ILE A CA 1
ATOM 772 C C . ILE A 1 95 ? 17.262 6.943 -30.686 1.00 90.56 95 ILE A C 1
ATOM 774 O O . ILE A 1 95 ? 16.062 6.672 -30.640 1.00 90.56 95 ILE A O 1
ATOM 778 N N . ASP A 1 96 ? 17.869 7.750 -29.824 1.00 91.38 96 ASP A N 1
ATOM 779 C CA . ASP A 1 96 ? 17.164 8.551 -28.830 1.00 91.38 96 ASP A CA 1
ATOM 780 C C . ASP A 1 96 ? 17.578 10.012 -28.990 1.00 91.38 96 ASP A C 1
ATOM 782 O O . ASP A 1 96 ? 18.748 10.317 -29.239 1.00 91.38 96 ASP A O 1
ATOM 786 N N . TYR A 1 97 ? 16.611 10.914 -28.883 1.00 88.06 97 TYR A N 1
ATOM 787 C CA . TYR A 1 97 ? 16.884 12.341 -28.928 1.00 88.06 97 TYR A CA 1
ATOM 788 C C . TYR A 1 97 ? 17.062 12.834 -27.502 1.00 88.06 97 TYR A C 1
ATOM 790 O O . TYR A 1 97 ? 16.181 12.670 -26.659 1.00 88.06 97 TYR A O 1
ATOM 798 N N . ALA A 1 98 ? 18.185 13.498 -27.240 1.00 85.75 98 ALA A N 1
ATOM 799 C CA . ALA A 1 98 ? 18.308 14.269 -26.017 1.00 85.75 98 ALA A CA 1
ATOM 800 C C . ALA A 1 98 ? 17.194 15.334 -25.960 1.00 85.75 98 ALA A C 1
ATOM 802 O O . ALA A 1 98 ? 16.726 15.823 -26.992 1.00 85.75 98 ALA A O 1
ATOM 803 N N . GLY A 1 99 ? 16.784 15.705 -24.743 1.00 83.50 99 GLY A N 1
ATOM 804 C CA . GLY A 1 99 ? 15.890 16.844 -24.520 1.00 83.50 99 GLY A CA 1
ATOM 805 C C . GLY A 1 99 ? 16.468 18.155 -25.083 1.00 83.50 99 GLY A C 1
ATOM 806 O O . GLY A 1 99 ? 17.566 18.158 -25.632 1.00 83.50 99 GLY A O 1
ATOM 807 N N . PRO A 1 100 ? 15.767 19.293 -24.957 1.00 88.12 100 PRO A N 1
ATOM 808 C CA . PRO A 1 100 ? 16.221 20.557 -25.533 1.00 88.12 100 PRO A CA 1
ATOM 809 C C . PRO A 1 100 ? 17.644 20.906 -25.074 1.00 88.12 100 PRO A C 1
ATOM 811 O O . PRO A 1 100 ? 17.879 21.252 -23.917 1.00 88.12 100 PRO A O 1
ATOM 814 N N . LEU A 1 101 ? 18.597 20.804 -26.002 1.00 83.81 101 LEU A N 1
ATOM 815 C CA . LEU A 1 101 ? 19.985 21.188 -25.794 1.00 83.81 101 LEU A CA 1
ATOM 816 C C . LEU A 1 101 ? 20.153 22.633 -26.254 1.00 83.81 101 LEU A C 1
ATOM 818 O O . LEU A 1 101 ? 19.894 22.961 -27.412 1.00 83.81 101 LEU A O 1
ATOM 822 N N . GLN A 1 102 ? 20.595 23.506 -25.349 1.00 83.19 102 GLN A N 1
ATOM 823 C CA . GLN A 1 102 ? 20.991 24.856 -25.731 1.00 83.19 102 GLN A CA 1
ATOM 824 C C . GLN A 1 102 ? 22.313 24.784 -26.493 1.00 83.19 102 GLN A C 1
ATOM 826 O O . GLN A 1 102 ? 23.372 24.546 -25.911 1.00 83.19 102 GLN A O 1
ATOM 831 N N . MET A 1 103 ? 22.236 24.967 -27.808 1.00 81.12 103 MET A N 1
ATOM 832 C CA . MET A 1 103 ? 23.410 25.063 -28.662 1.00 81.12 103 MET A CA 1
ATOM 833 C C . MET A 1 103 ? 24.134 26.380 -28.362 1.00 81.12 103 MET A C 1
ATOM 835 O O . MET A 1 103 ? 23.530 27.450 -28.405 1.00 81.12 103 MET A O 1
ATOM 839 N N . LYS A 1 104 ? 25.428 26.301 -28.053 1.00 80.19 104 LYS A N 1
ATOM 840 C CA . LYS A 1 104 ? 26.318 27.463 -28.080 1.00 80.19 104 LYS A CA 1
ATOM 841 C C . LYS A 1 104 ? 27.067 27.428 -29.400 1.00 80.19 104 LYS A C 1
ATOM 843 O O . LYS A 1 104 ? 27.691 26.416 -29.710 1.00 80.19 104 LYS A O 1
ATOM 848 N N . GLU A 1 105 ? 26.992 28.510 -30.163 1.00 80.56 105 GLU A N 1
ATOM 849 C CA . GLU A 1 105 ? 27.852 28.680 -31.329 1.00 80.56 105 GLU A CA 1
ATOM 850 C C . GLU A 1 105 ? 29.308 28.724 -30.859 1.00 80.56 105 GLU A C 1
ATOM 852 O O . GLU A 1 105 ? 29.675 29.512 -29.982 1.00 80.56 105 GLU A O 1
ATOM 857 N N . LEU A 1 106 ? 30.132 27.837 -31.410 1.00 76.06 106 LEU A N 1
ATOM 858 C CA . LEU A 1 106 ? 31.575 27.947 -31.279 1.00 76.06 106 LEU A CA 1
ATOM 859 C C . LEU A 1 106 ? 32.025 28.933 -32.350 1.00 76.06 106 LEU A C 1
ATOM 861 O O . LEU A 1 106 ? 31.986 28.622 -33.539 1.00 76.06 106 LEU A O 1
ATOM 865 N N . ILE A 1 107 ? 32.402 30.132 -31.917 1.00 73.56 107 ILE A N 1
ATOM 866 C CA . ILE A 1 107 ? 33.075 31.095 -32.784 1.00 73.56 107 ILE A CA 1
ATOM 867 C C . ILE A 1 107 ? 34.464 30.511 -33.066 1.00 73.56 107 ILE A C 1
ATOM 869 O O . ILE A 1 107 ? 35.254 30.341 -32.134 1.00 73.56 107 ILE A O 1
ATOM 873 N N . LEU A 1 108 ? 34.695 30.131 -34.326 1.00 59.53 108 LEU A N 1
ATOM 874 C CA . LEU A 1 108 ? 36.005 29.748 -34.862 1.00 59.53 108 LEU A CA 1
ATOM 875 C C . LEU A 1 108 ? 36.885 30.983 -35.067 1.00 59.53 108 LEU A C 1
ATOM 877 O O . LEU A 1 108 ? 36.343 32.014 -35.529 1.00 59.53 108 LEU A O 1
#

Nearest PDB structures (foldseek):
  7adp-assembly1_E  TM=2.421E-01  e=6.566E+00  Homo sapiens

Mean predicted aligned error: 10.54 Å

Organism: NCBI:txid13131

pLDDT: mean 86.3, std 8.29, range [53.84, 94.5]

Sequence (108 aa):
MQNSNWLERRKHSMLVPKDSHLAVLITRHWHLYACHARPLVQQRFWIIGIRLIAHRVIHKCVICAKMSADNPQPIMAALPGFRVREDHPFSVVGIDYAGPLQMKELIL

Solvent-accessible surface area (backbone atoms only — not comparable to full-atom values): 7210 Å² total; per-residue (Å²): 124,87,89,53,97,60,59,69,57,52,77,58,40,48,78,36,60,61,87,39,70,64,46,51,52,54,48,47,51,38,22,58,73,49,74,70,40,89,52,82,58,72,62,53,34,44,47,52,68,48,68,62,52,45,50,56,46,48,75,68,30,68,69,51,59,72,67,44,86,76,76,80,80,73,89,76,72,82,77,59,64,85,82,74,53,90,74,64,90,81,75,75,79,89,87,80,80,78,71,96,72,85,83,73,84,79,84,129

Foldseek 3Di:
DVPDPADPQQVVAAEDEQPDPVLLVLLLVQCVVVVNDRGPSNSHHDYVPSVVSNVVNLVPDPVSVVVPPDDDDDPDDDDPCVVPDDDDPPPDDDDDDDDDDDDDDDDD